Protein AF-Q9Y4N6-F1 (afdb_monomer_lite)

Radius of gyration: 25.44 Å; chains: 1; bounding box: 41×43×78 Å

Foldseek 3Di:
DDVVVCVVVVCVVVHDDPCVVCVDPVNVVVVDDLPDDDDPDDDDDDPDPVSDDDPCCPPVVPPDPCVVVVVVVVVVVVVSVVVVVVVVVVVVVVVVVVVVVVVVVVVPDD

Organism: Homo sapiens (NCBI:txid9606)

pLDDT: mean 92.11, std 10.14, range [44.69, 98.06]

Structure (mmCIF, N/CA/C/O backbone):
data_AF-Q9Y4N6-F1
#
_entry.id   AF-Q9Y4N6-F1
#
loop_
_atom_site.group_PDB
_atom_site.id
_atom_site.type_symbol
_atom_site.label_atom_id
_atom_site.label_alt_id
_atom_site.label_comp_id
_atom_site.label_asym_id
_atom_site.label_entity_id
_atom_site.label_seq_id
_atom_site.pdbx_PDB_ins_code
_atom_site.Cartn_x
_atom_site.Cartn_y
_atom_site.Cartn_z
_atom_site.occupancy
_atom_site.B_iso_or_equiv
_atom_site.auth_seq_id
_atom_site.auth_comp_id
_atom_site.auth_asym_id
_atom_site.auth_atom_id
_atom_site.pdbx_PDB_model_num
ATOM 1 N N . ASN A 1 1 ? -21.083 5.656 20.602 1.00 91.88 1 ASN A N 1
ATOM 2 C CA . ASN A 1 1 ? -19.973 5.487 19.641 1.00 91.88 1 ASN A CA 1
ATOM 3 C C . ASN A 1 1 ? -20.484 5.757 18.223 1.00 91.88 1 ASN A C 1
ATOM 5 O O . ASN A 1 1 ? -20.856 4.822 17.527 1.00 91.88 1 ASN A O 1
ATOM 9 N N . ASN A 1 2 ? -20.623 7.022 17.821 1.00 96.88 2 ASN A N 1
ATOM 10 C CA . ASN A 1 2 ? -21.211 7.427 16.530 1.00 96.88 2 ASN A CA 1
ATOM 11 C C . ASN A 1 2 ? -20.727 8.834 16.125 1.00 96.88 2 ASN A C 1
ATOM 13 O O . ASN A 1 2 ? -20.030 9.485 16.902 1.00 96.88 2 ASN A O 1
ATOM 17 N N . GLU A 1 3 ? -21.108 9.321 14.939 1.00 97.69 3 GLU A N 1
ATOM 18 C CA . GLU A 1 3 ? -20.668 10.637 14.442 1.00 97.69 3 GLU A CA 1
ATOM 19 C C . GLU A 1 3 ? -21.157 11.805 15.310 1.00 97.69 3 GLU A C 1
ATOM 21 O O . GLU A 1 3 ? -20.386 12.705 15.629 1.00 97.69 3 GLU A O 1
ATOM 26 N N . SER A 1 4 ? -22.401 11.751 15.799 1.00 98.00 4 SER A N 1
ATOM 27 C CA . SER A 1 4 ? -22.938 12.782 16.701 1.00 98.00 4 SER A CA 1
ATOM 28 C C . SER A 1 4 ? -22.061 12.960 17.948 1.00 98.00 4 SER A C 1
ATOM 30 O O . SER A 1 4 ? -21.758 14.082 18.353 1.00 98.00 4 SER A O 1
ATOM 32 N N . GLU A 1 5 ? -21.630 11.867 18.578 1.00 97.94 5 GLU A N 1
ATOM 33 C CA . GLU A 1 5 ? -20.706 11.928 19.714 1.00 97.94 5 GLU A CA 1
ATOM 34 C C . GLU A 1 5 ? -19.326 12.465 19.320 1.00 97.94 5 GLU A C 1
ATOM 36 O O . GLU A 1 5 ? -18.769 13.279 20.056 1.00 97.94 5 GLU A O 1
ATOM 41 N N . ARG A 1 6 ? -18.790 12.069 18.156 1.00 97.69 6 ARG A N 1
ATOM 42 C CA . ARG A 1 6 ? -17.508 12.582 17.638 1.00 97.69 6 ARG A CA 1
ATOM 43 C C . ARG A 1 6 ? -17.546 14.105 17.462 1.00 97.69 6 ARG A C 1
ATOM 45 O O . ARG A 1 6 ? -16.595 14.783 17.858 1.00 97.69 6 ARG A O 1
ATOM 52 N N . CYS A 1 7 ? -18.661 14.648 16.965 1.00 97.62 7 CYS A N 1
ATOM 53 C CA . CYS A 1 7 ? -18.888 16.092 16.868 1.00 97.62 7 CYS A CA 1
ATOM 54 C C . CYS A 1 7 ? -18.986 16.754 18.249 1.00 97.62 7 CYS A C 1
ATOM 56 O O . CYS A 1 7 ? -18.303 17.747 18.499 1.00 97.62 7 CYS A O 1
ATOM 58 N N . LYS A 1 8 ? -19.789 16.197 19.171 1.00 98.06 8 LYS A N 1
ATOM 59 C CA . LYS A 1 8 ? -19.933 16.726 20.544 1.00 98.06 8 LYS A CA 1
ATOM 60 C C . LYS A 1 8 ? -18.592 16.786 21.279 1.00 98.06 8 LYS A C 1
ATOM 62 O O . LYS A 1 8 ? -18.316 17.757 21.982 1.00 98.06 8 LYS A O 1
ATOM 67 N N . LEU A 1 9 ? -17.742 15.778 21.082 1.00 98.00 9 LEU A N 1
ATOM 68 C CA . LEU A 1 9 ? -16.396 15.708 21.652 1.00 98.00 9 LEU A CA 1
ATOM 69 C C . LEU A 1 9 ? -15.368 16.580 20.914 1.00 98.00 9 LEU A C 1
ATOM 71 O O . LEU A 1 9 ? -14.259 16.748 21.423 1.00 98.00 9 LEU A O 1
ATOM 75 N N . LYS A 1 10 ? -15.736 17.182 19.775 1.00 97.62 10 LYS A N 1
ATOM 76 C CA . LYS A 1 10 ? -14.880 18.053 18.953 1.00 97.62 10 LYS A CA 1
ATOM 77 C C . LYS A 1 10 ? -13.596 17.355 18.494 1.00 97.62 10 LYS A C 1
ATOM 79 O O . LYS A 1 10 ? -12.511 17.931 18.564 1.00 97.62 10 LYS A O 1
ATOM 84 N N . LEU A 1 11 ? -13.699 16.095 18.056 1.00 97.31 11 LEU A N 1
ATOM 85 C CA . LEU A 1 11 ? -12.516 15.300 17.701 1.00 97.31 11 LEU A CA 1
ATOM 86 C C . LEU A 1 11 ? -11.689 15.940 16.582 1.00 97.31 11 LEU A C 1
ATOM 88 O O . LEU A 1 11 ? -10.469 15.939 16.676 1.00 97.31 11 LEU A O 1
ATOM 92 N N . GLN A 1 12 ? -12.321 16.548 15.577 1.00 94.88 12 GLN A N 1
ATOM 93 C CA . GLN A 1 12 ? -11.604 17.212 14.480 1.00 94.88 12 GLN A CA 1
ATOM 94 C C . GLN A 1 12 ? -10.682 18.344 14.958 1.00 94.88 12 GLN A C 1
ATOM 96 O O . GLN A 1 12 ? -9.657 18.596 14.341 1.00 94.88 12 GLN A O 1
ATOM 101 N N . GLN A 1 13 ? -11.044 19.030 16.047 1.00 97.38 13 GLN A N 1
ATOM 102 C CA . GLN A 1 13 ? -10.250 20.124 16.609 1.00 97.38 13 GLN A CA 1
ATOM 103 C C . GLN A 1 13 ? -9.274 19.643 17.687 1.00 97.38 13 GLN A C 1
ATOM 105 O O . GLN A 1 13 ? -8.256 20.283 17.923 1.00 97.38 13 GLN A O 1
ATOM 110 N N . LYS A 1 14 ? -9.605 18.550 18.383 1.00 98.06 14 LYS A N 1
ATOM 111 C CA . LYS A 1 14 ? -8.834 18.052 19.532 1.00 98.06 14 LYS A CA 1
ATOM 112 C C . LYS A 1 14 ? -7.882 16.908 19.201 1.00 98.06 14 LYS A C 1
ATOM 114 O O . LYS A 1 14 ? -7.048 16.563 20.030 1.00 98.06 14 LYS A O 1
ATOM 119 N N . THR A 1 15 ? -8.034 16.285 18.040 1.00 97.62 15 THR A N 1
ATOM 120 C CA . THR A 1 15 ? -7.257 15.117 17.621 1.00 97.62 15 THR A CA 1
ATOM 121 C C . THR A 1 15 ? -6.853 15.253 16.163 1.00 97.62 15 THR A C 1
ATOM 123 O O . THR A 1 15 ? -7.482 15.980 15.397 1.00 97.62 15 THR A O 1
ATOM 126 N N . MET A 1 16 ? -5.806 14.533 15.777 1.00 96.56 16 MET A N 1
ATOM 127 C CA . MET A 1 16 ? -5.361 14.474 14.393 1.00 96.56 16 MET A CA 1
ATOM 128 C C . MET A 1 16 ? -6.042 13.309 13.674 1.00 96.56 16 MET A C 1
ATOM 130 O O . MET A 1 16 ? -6.146 12.207 14.214 1.00 96.56 16 MET A O 1
ATOM 134 N N . SER A 1 17 ? -6.491 13.547 12.441 1.00 96.00 17 SER A N 1
ATOM 135 C CA . SER A 1 17 ? -6.984 12.476 11.578 1.00 96.00 17 SER A CA 1
ATOM 136 C C . SER A 1 17 ? -5.830 11.568 11.168 1.00 96.00 17 SER A C 1
ATOM 138 O O . SER A 1 17 ? -4.770 12.052 10.774 1.00 96.00 17 SER A O 1
ATOM 140 N N . LEU A 1 18 ? -6.055 10.254 11.174 1.00 96.75 18 LEU A N 1
ATOM 141 C CA . LEU A 1 18 ? -5.102 9.291 10.619 1.00 96.75 18 LEU A CA 1
ATOM 142 C C . LEU A 1 18 ? -4.743 9.638 9.164 1.00 96.75 18 LEU A C 1
ATOM 144 O O . LEU A 1 18 ? -3.579 9.587 8.780 1.00 96.75 18 LEU A O 1
ATOM 148 N N . TRP A 1 19 ? -5.729 10.071 8.376 1.00 96.75 19 TRP A N 1
ATOM 149 C CA . TRP A 1 19 ? -5.536 10.443 6.974 1.00 96.75 19 TRP A CA 1
ATOM 150 C C . TRP A 1 19 ? -4.641 11.668 6.794 1.00 96.75 19 TRP A C 1
ATOM 152 O O . TRP A 1 19 ? -3.960 11.773 5.780 1.00 96.75 19 TRP A O 1
ATOM 162 N N . SER A 1 20 ? -4.590 12.572 7.779 1.00 95.75 20 SER A N 1
ATOM 163 C CA . SER A 1 20 ? -3.662 13.708 7.750 1.00 95.75 20 SER A CA 1
ATOM 164 C C . SER A 1 20 ? -2.203 13.273 7.848 1.00 95.75 20 SER A C 1
ATOM 166 O O . SER A 1 20 ? -1.336 14.035 7.437 1.00 95.75 20 SER A O 1
ATOM 168 N N . TRP A 1 21 ? -1.932 12.086 8.397 1.00 95.75 21 TRP A N 1
ATOM 169 C CA . TRP A 1 21 ? -0.598 11.494 8.455 1.00 95.75 21 TRP A CA 1
ATOM 170 C C . TRP A 1 21 ? -0.334 10.571 7.259 1.00 95.75 21 TRP A C 1
ATOM 172 O O . TRP A 1 21 ? 0.656 10.760 6.563 1.00 95.75 21 TRP A O 1
ATOM 182 N N . VAL A 1 22 ? -1.253 9.646 6.956 1.00 97.12 22 VAL A N 1
ATOM 183 C CA . VAL A 1 22 ? -1.109 8.690 5.835 1.00 97.12 22 VAL A CA 1
ATOM 184 C C . VAL A 1 22 ? -0.915 9.399 4.491 1.00 97.12 22 VAL A C 1
ATOM 186 O O . VAL A 1 22 ? -0.119 8.955 3.671 1.00 97.12 22 VAL A O 1
ATOM 189 N N . ASN A 1 23 ? -1.606 10.522 4.273 1.00 96.31 23 ASN A N 1
ATOM 190 C CA . ASN A 1 23 ? -1.535 11.265 3.013 1.00 96.31 23 ASN A CA 1
ATOM 191 C C . ASN A 1 23 ? -0.372 12.270 2.953 1.00 96.31 23 ASN A C 1
ATOM 193 O O . ASN A 1 23 ? -0.289 13.041 1.997 1.00 96.31 23 ASN A O 1
ATOM 197 N N . GLN A 1 24 ? 0.515 12.313 3.953 1.00 96.75 24 GLN A N 1
ATOM 198 C CA . GLN A 1 24 ? 1.716 13.145 3.866 1.00 96.75 24 GLN A CA 1
ATOM 199 C C . GLN A 1 24 ? 2.639 12.586 2.781 1.00 96.75 24 GLN A C 1
ATOM 201 O O . GLN A 1 24 ? 2.851 11.376 2.764 1.00 96.75 24 GLN A O 1
ATOM 206 N N . PRO A 1 25 ? 3.246 13.417 1.913 1.00 94.75 25 PRO A N 1
ATOM 207 C CA . PRO A 1 25 ? 4.082 12.925 0.816 1.00 94.75 25 PRO A CA 1
ATOM 208 C C . PRO A 1 25 ? 5.209 11.973 1.246 1.00 94.75 25 PRO A C 1
ATOM 210 O O . PRO A 1 25 ? 5.526 11.039 0.518 1.00 94.75 25 PRO A O 1
ATOM 213 N N . SER A 1 26 ? 5.782 12.176 2.439 1.00 93.31 26 SER A N 1
ATOM 214 C CA . SER A 1 26 ? 6.837 11.322 3.004 1.00 93.31 26 SER A CA 1
ATOM 215 C C . SER A 1 26 ? 6.359 9.930 3.429 1.00 93.31 26 SER A C 1
ATOM 217 O O . SER A 1 26 ? 7.160 9.000 3.490 1.00 93.31 26 SER A O 1
ATOM 219 N N . GLU A 1 27 ? 5.073 9.786 3.746 1.00 95.06 27 GLU A N 1
ATOM 220 C CA . GLU A 1 27 ? 4.474 8.529 4.203 1.00 95.06 27 GLU A CA 1
ATOM 221 C C . GLU A 1 27 ? 3.676 7.844 3.094 1.00 95.06 27 GLU A C 1
ATOM 223 O O . GLU A 1 27 ? 3.687 6.621 2.989 1.00 95.06 27 GLU A O 1
ATOM 228 N N . LEU A 1 28 ? 3.037 8.623 2.221 1.00 94.81 28 LEU A N 1
ATOM 229 C CA . LEU A 1 28 ? 2.181 8.138 1.143 1.00 94.81 28 LEU A CA 1
ATOM 230 C C . LEU A 1 28 ? 2.912 7.170 0.203 1.00 94.81 28 LEU A C 1
ATOM 232 O O . LEU A 1 28 ? 2.317 6.190 -0.249 1.00 94.81 28 LEU A O 1
ATOM 236 N N . SER A 1 29 ? 4.202 7.399 -0.056 1.00 89.44 29 SER A N 1
ATOM 237 C CA . SER A 1 29 ? 5.031 6.502 -0.871 1.00 89.44 29 SER A CA 1
ATOM 238 C C . SER A 1 29 ? 5.109 5.080 -0.304 1.00 89.44 29 SER A C 1
ATOM 240 O O . SER A 1 29 ? 5.166 4.128 -1.075 1.00 89.44 29 SER A O 1
ATOM 242 N N . LYS A 1 30 ? 5.025 4.914 1.022 1.00 90.19 30 LYS A N 1
ATOM 243 C CA . LYS A 1 30 ? 5.037 3.606 1.700 1.00 90.19 30 LYS A CA 1
ATOM 244 C C . LYS A 1 30 ? 3.709 2.857 1.571 1.00 90.19 30 LYS A C 1
ATOM 246 O O . LYS A 1 30 ? 3.673 1.642 1.730 1.00 90.19 30 LYS A O 1
ATOM 251 N N . PHE A 1 31 ? 2.614 3.575 1.318 1.00 92.94 31 PHE A N 1
ATOM 252 C CA . PHE A 1 31 ? 1.258 3.017 1.237 1.00 92.94 31 PHE A CA 1
ATOM 253 C C . PHE A 1 31 ? 0.727 2.915 -0.197 1.00 92.94 31 PHE A C 1
ATOM 255 O O . PHE A 1 31 ? -0.379 2.419 -0.414 1.00 92.94 31 PHE A O 1
ATOM 262 N N . THR A 1 32 ? 1.495 3.387 -1.178 1.00 92.81 32 THR A N 1
ATOM 263 C CA . THR A 1 32 ? 1.114 3.351 -2.590 1.00 92.81 32 THR A CA 1
ATOM 264 C C . THR A 1 32 ? 1.560 2.036 -3.213 1.00 92.81 32 THR A C 1
ATOM 266 O O . THR A 1 32 ? 2.723 1.665 -3.116 1.00 92.81 32 THR A O 1
ATOM 269 N N . ASN A 1 33 ? 0.644 1.342 -3.889 1.00 92.88 33 ASN A N 1
ATOM 270 C CA . ASN A 1 33 ? 0.991 0.150 -4.653 1.00 92.88 33 ASN A CA 1
ATOM 271 C C . ASN A 1 33 ? 1.682 0.558 -5.973 1.00 92.88 33 ASN A C 1
ATOM 273 O O . ASN A 1 33 ? 1.019 1.158 -6.824 1.00 92.88 33 ASN A O 1
ATOM 277 N N . PRO A 1 34 ? 2.967 0.217 -6.189 1.00 91.38 34 PRO A N 1
ATOM 278 C CA . PRO A 1 34 ? 3.701 0.602 -7.396 1.00 91.38 34 PRO A CA 1
ATOM 279 C C . PRO A 1 34 ? 3.196 -0.096 -8.670 1.00 91.38 34 PRO A C 1
ATOM 281 O O . PRO A 1 34 ? 3.484 0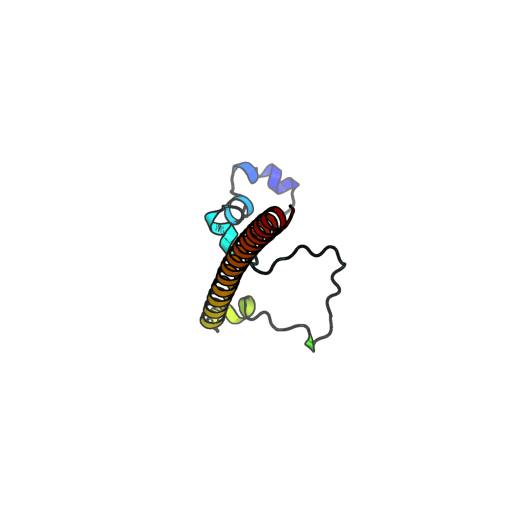.374 -9.768 1.00 91.38 34 PRO A O 1
ATOM 284 N N . LEU A 1 35 ? 2.426 -1.181 -8.529 1.00 91.38 35 LEU A N 1
ATOM 285 C CA . LEU A 1 35 ? 1.787 -1.923 -9.622 1.00 91.38 35 LEU A CA 1
ATOM 286 C C . LEU A 1 35 ? 0.336 -1.490 -9.875 1.00 91.38 35 LEU A C 1
ATOM 288 O O . LEU A 1 35 ? -0.385 -2.149 -10.621 1.00 91.38 35 LEU A O 1
ATOM 292 N N . PHE A 1 36 ? -0.144 -0.444 -9.198 1.00 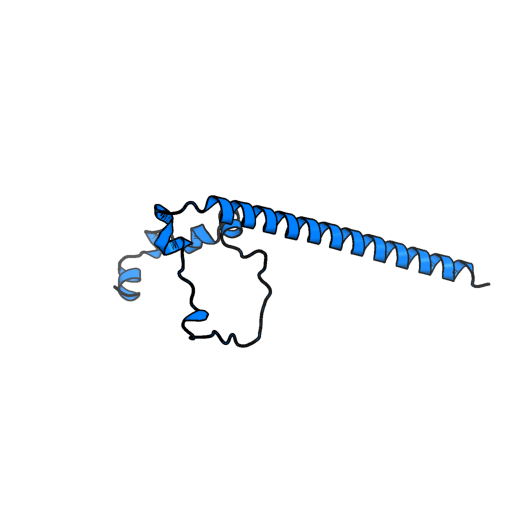93.69 36 PHE A N 1
ATOM 293 C CA . PHE A 1 36 ? -1.521 -0.008 -9.372 1.00 93.69 36 PHE A CA 1
ATOM 294 C C . PHE A 1 36 ? -1.742 0.582 -10.768 1.00 93.69 36 PHE A C 1
ATOM 296 O O . PHE A 1 36 ? -1.142 1.589 -11.138 1.00 93.69 36 PHE A O 1
ATOM 303 N N . GLU A 1 37 ? -2.696 -0.002 -11.486 1.00 93.75 37 GLU A N 1
ATOM 304 C CA . GLU A 1 37 ? -3.275 0.549 -12.703 1.00 93.75 37 GLU A CA 1
ATOM 305 C C . GLU A 1 37 ? -4.788 0.684 -12.516 1.00 93.75 37 GLU A C 1
ATOM 307 O O . GLU A 1 37 ? -5.444 -0.184 -11.930 1.00 93.75 37 GLU A O 1
ATOM 312 N N . ALA A 1 38 ? -5.354 1.793 -12.994 1.00 95.81 38 ALA A N 1
ATOM 313 C CA . ALA A 1 38 ? -6.779 2.053 -12.858 1.00 95.81 38 ALA A CA 1
ATOM 314 C C . ALA A 1 38 ? -7.587 1.011 -13.646 1.00 95.81 38 ALA A C 1
ATOM 316 O O . ALA A 1 38 ? -7.526 0.953 -14.873 1.00 95.81 38 ALA A O 1
ATOM 317 N N . ASN A 1 39 ? -8.376 0.210 -12.930 1.00 94.62 39 ASN A N 1
ATOM 318 C CA . ASN A 1 39 ? -9.253 -0.792 -13.517 1.00 94.62 39 ASN A CA 1
ATOM 319 C C . ASN A 1 39 ? -10.715 -0.348 -13.391 1.00 94.62 39 ASN A C 1
ATOM 321 O O . ASN A 1 39 ? -11.246 -0.241 -12.288 1.00 94.62 39 ASN A O 1
ATOM 325 N N . ASN A 1 40 ? -11.362 -0.102 -14.532 1.00 95.50 40 ASN A N 1
ATOM 326 C CA . ASN A 1 40 ? -12.764 0.322 -14.598 1.00 95.50 40 ASN A CA 1
ATOM 327 C C . ASN A 1 40 ? -13.757 -0.854 -14.669 1.00 95.50 40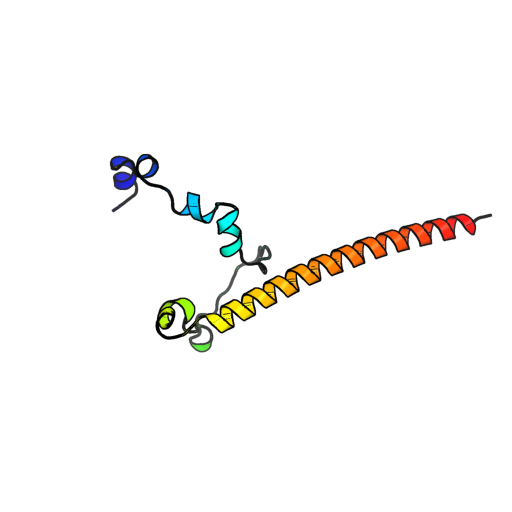 ASN A C 1
ATOM 329 O O . ASN A 1 40 ? -14.963 -0.637 -14.778 1.00 95.50 40 ASN A O 1
ATOM 333 N N . LEU A 1 41 ? -13.270 -2.096 -14.659 1.00 97.44 41 LEU A N 1
ATOM 334 C CA . LEU A 1 41 ? -14.095 -3.298 -14.720 1.00 97.44 41 LEU A CA 1
ATOM 335 C C . LEU A 1 41 ? -14.540 -3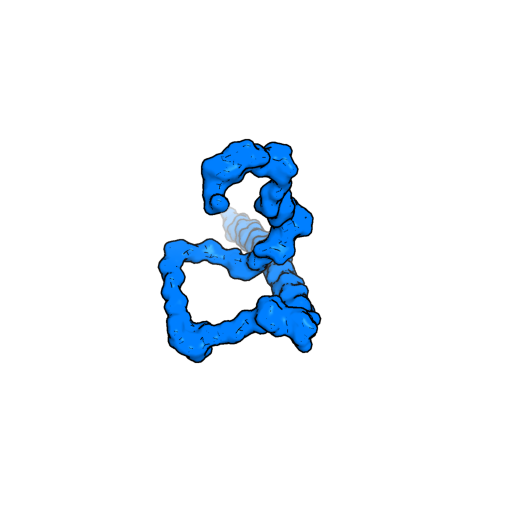.741 -13.322 1.00 97.44 41 LEU A C 1
ATOM 337 O O . LEU A 1 41 ? -13.902 -3.451 -12.310 1.00 97.44 41 LEU A O 1
ATOM 341 N N . VAL A 1 42 ? -15.633 -4.505 -13.276 1.00 97.38 42 VAL A N 1
ATOM 342 C CA . VAL A 1 42 ? -16.108 -5.130 -12.036 1.00 97.38 42 VAL A CA 1
ATOM 343 C C . VAL A 1 42 ? -15.104 -6.189 -11.574 1.00 97.38 42 VAL A C 1
ATOM 345 O O . VAL A 1 42 ? -14.720 -7.070 -12.343 1.00 97.38 42 VAL A O 1
ATOM 348 N N . ILE A 1 43 ? -14.712 -6.121 -10.302 1.00 95.81 43 ILE A N 1
ATOM 349 C CA . ILE A 1 43 ? -13.852 -7.119 -9.659 1.00 95.81 43 ILE A CA 1
ATOM 350 C C . ILE A 1 43 ? -14.727 -8.273 -9.156 1.00 95.81 43 ILE A C 1
ATOM 352 O O . ILE A 1 43 ? -15.634 -8.061 -8.353 1.00 95.81 43 ILE A O 1
ATOM 356 N N . TRP A 1 44 ? -14.427 -9.498 -9.594 1.00 96.44 44 TRP A N 1
ATOM 357 C CA . TRP A 1 44 ? -15.141 -10.720 -9.206 1.00 96.44 44 TRP A CA 1
ATOM 358 C C . TRP A 1 44 ? -14.216 -11.657 -8.416 1.00 96.44 44 TRP A C 1
ATOM 360 O O . TRP A 1 44 ? -13.549 -12.503 -9.014 1.00 96.44 44 TRP A O 1
ATOM 370 N N . PRO A 1 45 ? -14.118 -11.508 -7.083 1.00 95.88 45 PRO A N 1
ATOM 371 C CA . PRO A 1 45 ? -13.254 -12.363 -6.282 1.00 95.88 45 PRO A CA 1
ATOM 372 C C . PRO A 1 45 ? -13.837 -13.776 -6.154 1.00 95.88 45 PRO A C 1
ATOM 374 O O . PRO A 1 45 ? -15.051 -13.967 -6.069 1.00 95.88 45 PRO A O 1
ATOM 377 N N . SER A 1 46 ? -12.958 -14.773 -6.082 1.00 96.69 46 SER A N 1
ATOM 378 C CA . SER A 1 46 ? -13.344 -16.142 -5.740 1.00 96.69 46 SER A CA 1
ATOM 379 C C . SER A 1 46 ? -13.527 -16.289 -4.229 1.00 96.69 46 SER A C 1
ATOM 381 O O . SER A 1 46 ? -12.727 -15.787 -3.442 1.00 96.69 46 SER A O 1
ATOM 383 N N . VAL A 1 47 ? -14.557 -17.035 -3.829 1.00 95.69 47 VAL A N 1
ATOM 384 C CA . VAL A 1 47 ? -14.821 -17.416 -2.427 1.00 95.69 47 VAL A CA 1
ATOM 385 C C . VAL A 1 47 ? -14.461 -18.875 -2.137 1.00 95.69 47 VAL A C 1
ATOM 387 O O . VAL A 1 47 ? -14.774 -19.400 -1.070 1.00 95.69 47 VAL A O 1
ATOM 390 N N . ALA A 1 48 ? -13.824 -19.556 -3.091 1.00 97.25 48 ALA A N 1
ATOM 391 C CA . ALA A 1 48 ? -13.388 -20.931 -2.912 1.00 97.25 48 ALA A CA 1
ATOM 392 C C . ALA A 1 48 ? -12.281 -21.008 -1.834 1.00 97.25 48 ALA A C 1
ATOM 394 O O . ALA A 1 48 ? -11.385 -20.160 -1.831 1.00 97.25 48 ALA A O 1
ATOM 395 N N . PRO A 1 49 ? -12.282 -22.005 -0.930 1.00 96.25 49 PRO A N 1
ATOM 396 C CA . PRO A 1 49 ? -11.284 -22.084 0.140 1.00 96.25 49 PRO A CA 1
ATOM 397 C C . PRO A 1 49 ? -9.833 -22.053 -0.361 1.00 96.25 49 PRO A C 1
ATOM 399 O O . PRO A 1 49 ? -8.987 -21.399 0.237 1.00 96.25 49 PRO A O 1
ATOM 402 N N . GLN A 1 50 ? -9.552 -22.685 -1.504 1.00 96.19 50 GLN A N 1
ATOM 403 C CA . GLN A 1 50 ? -8.221 -22.703 -2.117 1.00 96.19 50 GLN A CA 1
ATOM 404 C C . GLN A 1 50 ? -7.741 -21.334 -2.626 1.00 96.19 50 GLN A C 1
ATOM 406 O O . GLN A 1 50 ? -6.544 -21.154 -2.823 1.00 96.19 50 GLN A O 1
ATOM 411 N N . SER A 1 51 ? -8.646 -20.376 -2.854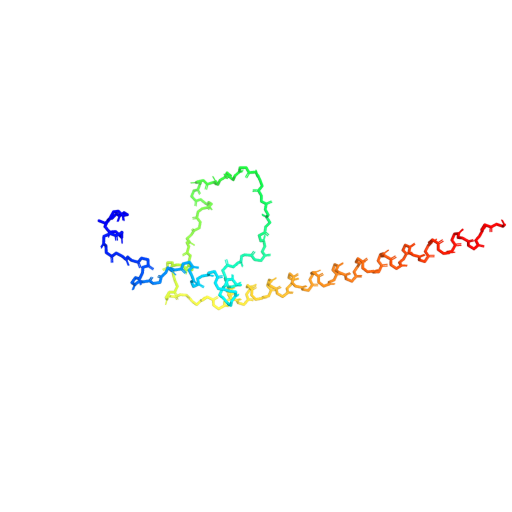 1.00 96.38 51 SER A N 1
ATOM 412 C CA . SER A 1 51 ? -8.291 -19.010 -3.262 1.00 96.38 51 SER A CA 1
ATOM 413 C C . SER A 1 51 ? -8.145 -18.042 -2.086 1.00 96.38 51 SER A C 1
ATOM 415 O O . SER A 1 51 ? -7.870 -16.867 -2.310 1.00 96.38 51 SER A O 1
ATOM 417 N N . LEU A 1 52 ? -8.348 -18.501 -0.848 1.00 96.38 52 LEU A N 1
ATOM 418 C CA . LEU A 1 52 ? -8.285 -17.681 0.362 1.00 96.38 52 LEU A CA 1
ATOM 419 C C . LEU A 1 52 ? -7.045 -18.056 1.189 1.00 96.38 52 LEU A C 1
ATOM 421 O O . LEU A 1 52 ? -7.130 -18.909 2.076 1.00 96.38 52 LEU A O 1
ATOM 425 N N . PRO A 1 53 ? -5.877 -17.448 0.915 1.00 94.44 53 PRO A N 1
ATOM 426 C CA . PRO A 1 53 ? -4.677 -17.705 1.698 1.00 94.44 53 PRO A CA 1
ATOM 427 C C . PRO A 1 53 ? -4.780 -17.090 3.100 1.00 94.44 53 PRO A C 1
ATOM 429 O O . PRO A 1 53 ? -5.476 -16.097 3.326 1.00 94.44 53 PRO A O 1
ATOM 432 N N . LEU A 1 54 ? -4.020 -17.643 4.049 1.00 94.25 54 LEU A N 1
ATOM 433 C CA . LEU A 1 54 ? -3.793 -16.994 5.338 1.00 94.25 54 LEU A CA 1
ATOM 434 C C . LEU A 1 54 ? -3.063 -15.663 5.118 1.00 94.25 54 LEU A C 1
ATOM 436 O O . LEU A 1 54 ? -2.027 -15.619 4.458 1.00 94.25 54 LEU A O 1
ATOM 440 N N . TRP A 1 55 ? -3.544 -14.585 5.740 1.00 93.50 55 TRP A N 1
ATOM 441 C CA . TRP A 1 55 ? -2.837 -13.304 5.718 1.00 93.50 55 TRP A CA 1
ATOM 442 C C . TRP A 1 55 ? -1.668 -13.301 6.712 1.00 93.50 55 TRP A C 1
ATOM 444 O O . TRP A 1 55 ? -1.749 -12.753 7.815 1.00 93.50 55 TRP A O 1
ATOM 454 N N . GLU A 1 56 ? -0.565 -13.936 6.321 1.00 92.50 56 GLU A N 1
ATOM 455 C CA . GLU A 1 56 ? 0.597 -14.143 7.193 1.00 92.50 56 GLU A CA 1
ATOM 456 C C . GLU A 1 56 ? 1.175 -12.828 7.739 1.00 92.50 56 GLU A C 1
ATOM 458 O O . GLU A 1 56 ? 1.473 -12.742 8.928 1.00 92.50 56 GLU A O 1
ATOM 463 N N . GLY A 1 57 ? 1.241 -11.776 6.915 1.00 90.56 57 GLY A N 1
ATOM 464 C CA . GLY A 1 57 ? 1.750 -10.456 7.316 1.00 90.56 57 GLY A CA 1
ATOM 465 C C . GLY A 1 57 ? 0.964 -9.770 8.443 1.00 90.56 57 GLY A C 1
ATOM 466 O O . GLY A 1 57 ? 1.463 -8.829 9.051 1.00 90.56 57 GLY A O 1
ATOM 467 N N . ILE A 1 58 ? -0.243 -10.246 8.765 1.00 93.56 58 ILE A N 1
ATOM 468 C CA . ILE A 1 58 ? -1.023 -9.774 9.916 1.00 93.56 58 ILE A CA 1
ATOM 469 C C . ILE A 1 58 ? -1.022 -10.816 11.032 1.00 93.56 58 ILE A C 1
ATOM 471 O O . ILE A 1 58 ? -0.680 -10.491 12.170 1.00 93.56 58 ILE A O 1
ATOM 475 N N . PHE A 1 59 ? -1.377 -12.065 10.719 1.00 95.75 59 PHE A N 1
ATOM 476 C CA . PHE A 1 59 ? -1.582 -13.103 11.734 1.00 95.75 59 PHE A CA 1
ATOM 477 C C . PHE A 1 59 ? -0.285 -13.726 12.258 1.00 95.75 59 PHE A C 1
ATOM 479 O O . PHE A 1 59 ? -0.251 -14.185 13.397 1.00 95.75 59 PHE A O 1
ATOM 486 N N . LEU A 1 60 ? 0.786 -13.732 11.460 1.00 94.88 60 LEU A N 1
ATOM 487 C CA . LEU A 1 60 ? 2.078 -14.334 11.809 1.00 94.88 60 LEU A CA 1
ATOM 488 C C . LEU A 1 60 ? 3.196 -13.304 12.005 1.00 94.88 60 LEU A C 1
ATOM 490 O O . LEU A 1 60 ? 4.330 -13.702 12.253 1.00 94.88 60 LEU A O 1
ATOM 494 N N . ARG A 1 61 ? 2.896 -11.999 11.960 1.00 94.50 61 ARG A N 1
ATOM 495 C CA . ARG A 1 61 ? 3.892 -10.907 11.985 1.00 94.50 61 ARG A CA 1
ATOM 496 C C . ARG A 1 61 ? 4.877 -10.926 13.158 1.00 94.50 61 ARG A C 1
ATOM 498 O O . ARG A 1 61 ? 5.964 -10.379 13.053 1.00 94.50 61 ARG A O 1
ATOM 505 N N . TRP A 1 62 ? 4.492 -11.524 14.286 1.00 93.88 62 TRP A N 1
ATOM 506 C CA . TRP A 1 62 ? 5.344 -11.634 15.477 1.00 93.88 62 TRP A CA 1
ATOM 507 C C . TRP A 1 62 ? 6.174 -12.921 15.512 1.00 93.88 62 TRP A C 1
ATOM 509 O O . TRP A 1 62 ? 7.147 -13.002 16.253 1.00 93.88 62 TRP A O 1
ATOM 519 N N . ASN A 1 63 ? 5.785 -13.918 14.715 1.00 94.62 63 ASN A N 1
ATOM 520 C CA . ASN A 1 63 ? 6.395 -15.246 14.689 1.00 94.62 63 ASN A CA 1
ATOM 521 C C . ASN A 1 63 ? 7.275 -15.454 13.449 1.00 94.62 63 ASN A C 1
ATOM 523 O O . ASN A 1 63 ? 8.172 -16.293 13.465 1.00 94.62 63 ASN A O 1
ATOM 527 N N . ARG A 1 64 ? 7.011 -14.720 12.363 1.00 91.00 64 ARG A N 1
ATOM 528 C CA . ARG A 1 64 ? 7.765 -14.766 11.109 1.00 91.00 64 ARG A CA 1
ATOM 529 C C . ARG A 1 64 ? 8.273 -13.377 10.756 1.00 91.00 64 ARG A C 1
ATOM 531 O O . ARG A 1 64 ? 7.521 -12.409 10.806 1.00 91.00 64 ARG A O 1
ATOM 538 N N . SER A 1 65 ? 9.545 -13.302 10.378 1.00 90.50 65 SER A N 1
ATOM 539 C CA . SER A 1 65 ? 10.145 -12.071 9.863 1.00 90.50 65 SER A CA 1
ATOM 540 C C . SER A 1 65 ? 9.604 -11.754 8.467 1.00 90.50 65 SER A C 1
ATOM 542 O O . SER A 1 65 ? 9.484 -12.655 7.637 1.00 90.50 65 SER A O 1
ATOM 544 N N . SER A 1 66 ? 9.329 -10.475 8.201 1.00 89.69 66 SER A N 1
ATOM 545 C CA . SER A 1 66 ? 8.958 -9.957 6.877 1.00 89.69 66 SER A CA 1
ATOM 546 C C . SER A 1 66 ? 10.148 -9.774 5.936 1.00 89.69 66 SER A C 1
ATOM 548 O O . SER A 1 66 ? 9.928 -9.491 4.768 1.00 89.69 66 SER A O 1
ATOM 550 N N . LYS A 1 67 ? 11.388 -9.991 6.400 1.00 92.25 67 LYS A N 1
ATOM 551 C CA . LYS A 1 67 ? 12.625 -9.645 5.683 1.00 92.25 67 LYS A CA 1
ATOM 552 C C . LYS A 1 67 ? 12.612 -10.011 4.194 1.00 92.25 67 LYS A C 1
ATOM 554 O O . LYS A 1 67 ? 12.902 -9.166 3.364 1.00 92.25 67 LYS A O 1
ATOM 559 N N . TYR A 1 68 ? 12.247 -11.245 3.850 1.00 90.88 68 TYR A N 1
ATOM 560 C CA . TYR A 1 68 ? 12.232 -11.689 2.451 1.00 90.88 68 TYR A CA 1
ATOM 561 C C . TYR A 1 68 ? 11.136 -11.024 1.608 1.00 90.88 68 TYR A C 1
ATOM 563 O O . TYR A 1 68 ? 11.317 -10.837 0.411 1.00 90.88 68 TYR A O 1
ATOM 571 N N . LEU A 1 69 ? 9.994 -10.686 2.217 1.00 90.31 69 LEU A N 1
ATOM 572 C CA . LEU A 1 69 ? 8.932 -9.934 1.545 1.00 90.31 69 LEU A CA 1
ATOM 573 C C . LEU A 1 69 ? 9.364 -8.486 1.317 1.00 90.31 69 LEU A C 1
ATOM 575 O O . LEU A 1 69 ? 9.098 -7.945 0.249 1.00 90.31 69 LEU A O 1
ATOM 579 N N . ASP A 1 70 ? 10.048 -7.897 2.296 1.00 91.38 70 ASP A N 1
ATOM 580 C CA . ASP A 1 70 ? 10.574 -6.536 2.209 1.00 91.38 70 ASP A CA 1
ATOM 581 C C . ASP A 1 70 ? 11.661 -6.453 1.118 1.00 91.38 70 ASP A C 1
ATOM 583 O O . ASP A 1 70 ? 11.564 -5.617 0.226 1.00 91.38 70 ASP A O 1
ATOM 587 N N . GLU A 1 71 ? 12.617 -7.392 1.097 1.00 95.25 71 GLU A N 1
ATOM 588 C CA . GLU A 1 71 ? 13.651 -7.500 0.051 1.00 95.25 71 GLU A CA 1
ATOM 589 C C . GLU A 1 71 ? 13.041 -7.697 -1.347 1.00 95.25 71 GLU A C 1
ATOM 591 O O . GLU A 1 71 ? 13.450 -7.054 -2.313 1.00 95.25 71 GLU A O 1
ATOM 596 N N . ALA A 1 72 ? 12.028 -8.563 -1.470 1.00 93.62 72 ALA A N 1
ATOM 597 C CA . ALA A 1 72 ? 11.338 -8.774 -2.740 1.00 93.62 72 ALA A CA 1
ATOM 598 C C . ALA A 1 72 ? 10.569 -7.525 -3.200 1.00 93.62 72 ALA A C 1
ATOM 600 O O . ALA A 1 72 ? 10.500 -7.247 -4.398 1.00 93.62 72 ALA A O 1
ATOM 601 N N . TYR A 1 73 ? 9.988 -6.773 -2.262 1.00 92.12 73 TYR A N 1
ATOM 602 C CA . TYR A 1 73 ? 9.306 -5.518 -2.554 1.00 92.12 73 TYR A CA 1
ATOM 603 C C . TYR A 1 73 ? 10.289 -4.442 -3.030 1.00 92.12 73 TYR A C 1
ATOM 605 O O . TYR A 1 73 ? 10.013 -3.775 -4.026 1.00 92.12 73 TYR A O 1
ATOM 613 N N . GLU A 1 74 ? 11.443 -4.302 -2.372 1.00 93.88 74 GLU A N 1
ATOM 614 C CA . GLU A 1 74 ? 12.506 -3.380 -2.792 1.00 93.88 74 GLU A CA 1
ATOM 615 C C . GLU A 1 74 ? 12.993 -3.699 -4.210 1.00 93.88 74 GLU A C 1
ATOM 617 O O . GLU A 1 74 ? 13.049 -2.811 -5.061 1.00 93.88 74 GLU A O 1
ATOM 622 N N . GLU A 1 75 ? 13.253 -4.973 -4.507 1.00 96.25 75 GLU A N 1
ATOM 623 C CA . GLU A 1 75 ? 13.685 -5.383 -5.844 1.00 96.25 75 GLU A CA 1
ATOM 624 C C . GLU A 1 75 ? 12.604 -5.132 -6.904 1.00 96.25 75 GLU A C 1
ATOM 626 O O . GLU A 1 75 ? 12.890 -4.649 -8.000 1.00 96.25 75 GLU A O 1
ATOM 631 N N . MET A 1 76 ? 11.336 -5.386 -6.572 1.00 95.06 76 MET A N 1
ATOM 632 C CA . MET A 1 76 ? 10.215 -5.059 -7.452 1.00 95.06 76 MET A CA 1
ATOM 633 C C . MET A 1 76 ? 10.174 -3.558 -7.774 1.00 95.06 76 MET A C 1
ATOM 635 O O . MET A 1 76 ? 9.977 -3.191 -8.935 1.00 95.06 76 MET A O 1
ATOM 639 N N . VAL A 1 77 ? 10.366 -2.690 -6.777 1.00 93.62 77 VAL A N 1
ATOM 640 C CA . VAL A 1 77 ? 10.413 -1.234 -6.981 1.00 93.62 77 VAL A CA 1
ATOM 641 C C . VAL A 1 77 ? 11.578 -0.856 -7.899 1.00 93.62 77 VAL A C 1
ATOM 643 O O . VAL A 1 77 ? 11.350 -0.157 -8.888 1.00 93.62 77 VAL A O 1
ATOM 646 N N . ASN A 1 78 ? 12.778 -1.393 -7.654 1.00 95.81 78 ASN A N 1
ATOM 647 C CA . ASN A 1 78 ? 13.960 -1.149 -8.489 1.00 95.81 78 ASN A CA 1
ATOM 648 C C . ASN A 1 78 ? 13.708 -1.520 -9.959 1.00 95.81 78 ASN A C 1
ATOM 650 O O . ASN A 1 78 ? 14.010 -0.747 -10.870 1.00 95.81 78 ASN A O 1
ATOM 654 N N . ILE A 1 79 ? 13.108 -2.689 -10.204 1.00 96.94 79 ILE A N 1
ATOM 655 C CA . ILE A 1 79 ? 12.780 -3.163 -11.555 1.00 96.94 79 ILE A CA 1
ATOM 656 C C . ILE A 1 79 ? 11.778 -2.225 -12.239 1.00 96.94 79 ILE A C 1
ATOM 658 O O . ILE A 1 79 ? 11.931 -1.907 -13.422 1.00 96.94 79 ILE A O 1
ATOM 662 N N . ILE A 1 80 ? 10.744 -1.774 -11.524 1.00 94.06 80 ILE A N 1
ATOM 663 C CA . ILE A 1 80 ? 9.738 -0.849 -12.067 1.00 94.06 80 ILE A CA 1
ATOM 664 C C . ILE A 1 80 ? 10.385 0.483 -12.458 1.00 94.06 80 ILE A C 1
ATOM 666 O O . ILE A 1 80 ? 10.105 1.005 -13.539 1.00 94.06 80 ILE A O 1
ATOM 670 N N . GLU A 1 81 ? 11.244 1.034 -11.604 1.00 94.00 81 GLU A N 1
ATOM 671 C CA . GLU A 1 81 ? 11.951 2.289 -11.870 1.00 94.00 81 GLU A CA 1
A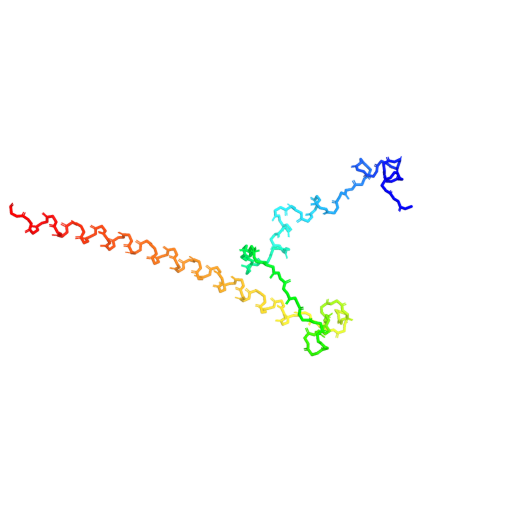TOM 672 C C . GLU A 1 81 ? 12.893 2.160 -13.067 1.00 94.00 81 GLU A C 1
ATOM 674 O O . GLU A 1 81 ? 12.803 2.947 -14.013 1.00 94.00 81 GLU A O 1
ATOM 679 N N . TYR A 1 82 ? 13.707 1.105 -13.098 1.00 97.00 82 TYR A N 1
ATOM 680 C CA . TYR A 1 82 ? 14.620 0.839 -14.205 1.00 97.00 82 TYR A CA 1
ATOM 681 C C . TYR A 1 82 ? 13.885 0.676 -15.544 1.00 97.00 82 TYR A C 1
ATOM 683 O O . TYR A 1 82 ? 14.289 1.236 -16.567 1.00 97.00 82 TYR A O 1
ATOM 691 N N . ASN A 1 83 ? 12.749 -0.027 -15.548 1.00 96.12 83 ASN A N 1
ATOM 692 C CA . ASN A 1 83 ? 11.919 -0.165 -16.743 1.00 96.12 83 ASN A CA 1
ATOM 693 C C . ASN A 1 83 ? 11.365 1.180 -17.228 1.00 96.12 83 ASN A C 1
ATOM 695 O O . ASN A 1 83 ? 11.359 1.432 -18.435 1.00 96.12 83 ASN A O 1
ATOM 699 N N . LYS A 1 84 ? 10.938 2.064 -16.317 1.00 93.94 84 LYS A N 1
ATOM 700 C CA . LYS A 1 84 ? 10.483 3.418 -16.677 1.00 93.94 84 LYS A CA 1
ATOM 701 C C . LYS A 1 84 ? 11.602 4.225 -17.336 1.00 93.94 84 LYS A C 1
ATOM 703 O O . LYS A 1 84 ? 11.362 4.884 -18.349 1.00 93.94 84 LYS A O 1
ATOM 708 N N . GLU A 1 85 ? 12.826 4.142 -16.818 1.00 96.94 85 GLU A N 1
ATOM 709 C CA . GLU A 1 85 ? 13.985 4.808 -17.424 1.00 96.94 85 GLU A CA 1
ATOM 710 C C . GLU A 1 85 ? 14.293 4.279 -18.827 1.00 96.94 85 GLU A C 1
ATOM 712 O O . GLU A 1 85 ? 14.522 5.058 -19.757 1.00 96.94 85 GLU A O 1
ATOM 717 N N . LEU A 1 86 ? 14.287 2.955 -19.003 1.00 98.00 86 LEU A N 1
ATOM 718 C CA . LEU A 1 86 ? 14.512 2.334 -20.306 1.00 98.00 86 LEU A CA 1
ATOM 719 C C . LEU A 1 86 ? 13.431 2.727 -21.316 1.00 98.00 86 LEU A C 1
ATOM 721 O O . LEU A 1 86 ? 13.755 3.070 -22.453 1.00 98.00 86 LEU A O 1
ATOM 725 N N . GLN A 1 87 ? 12.161 2.750 -20.907 1.00 96.56 87 GLN A N 1
ATOM 726 C CA . GLN A 1 87 ? 11.064 3.218 -21.756 1.00 96.56 87 GLN A CA 1
ATOM 727 C C . GLN A 1 87 ? 11.253 4.681 -22.175 1.00 96.56 87 GLN A C 1
ATOM 729 O O . GLN A 1 87 ? 11.056 5.013 -23.345 1.00 96.56 87 GLN A O 1
ATOM 734 N N . ALA A 1 88 ? 11.689 5.552 -21.261 1.00 96.75 88 ALA A N 1
ATOM 735 C CA . ALA A 1 88 ? 11.994 6.942 -21.588 1.00 96.75 88 ALA A CA 1
ATOM 736 C C . ALA A 1 88 ? 13.125 7.049 -22.627 1.00 96.75 88 ALA A C 1
ATOM 738 O O . ALA A 1 88 ? 12.981 7.773 -23.613 1.00 96.75 88 ALA A O 1
ATOM 739 N N . LYS A 1 89 ? 14.209 6.276 -22.463 1.00 97.38 89 LYS A N 1
ATOM 740 C CA . LYS A 1 89 ? 15.324 6.225 -23.428 1.00 97.38 89 LYS A CA 1
ATOM 741 C C . LYS A 1 89 ? 14.868 5.737 -24.802 1.00 97.38 89 LYS A C 1
ATOM 743 O O . LYS A 1 89 ? 15.193 6.363 -25.807 1.00 97.38 89 LYS A O 1
ATOM 748 N N . VAL A 1 90 ? 14.068 4.671 -24.854 1.00 97.94 90 VAL A N 1
ATOM 749 C CA . VAL A 1 90 ? 13.493 4.154 -26.107 1.00 97.94 90 VAL A CA 1
ATOM 750 C C . VAL A 1 90 ? 12.637 5.215 -26.797 1.00 97.94 90 VAL A C 1
ATOM 752 O O . VAL A 1 90 ? 12.749 5.401 -28.006 1.00 97.94 90 VAL A O 1
ATOM 755 N N . ASN A 1 91 ? 11.810 5.942 -26.045 1.00 96.69 91 ASN A N 1
ATOM 756 C CA . ASN A 1 91 ? 10.967 6.995 -26.605 1.00 96.69 91 ASN A CA 1
ATOM 757 C C . ASN A 1 91 ? 11.787 8.155 -27.188 1.00 96.69 91 ASN A C 1
ATOM 759 O O . ASN A 1 91 ? 11.409 8.691 -28.226 1.00 96.69 91 ASN A O 1
ATOM 763 N N . ILE A 1 92 ? 12.906 8.522 -26.557 1.00 97.00 92 ILE A N 1
ATOM 764 C CA . ILE A 1 92 ? 13.828 9.541 -27.083 1.00 97.00 92 ILE A CA 1
ATOM 765 C C . ILE A 1 92 ? 14.468 9.058 -28.386 1.00 97.00 92 ILE A C 1
ATOM 767 O O . ILE A 1 92 ? 14.391 9.757 -29.391 1.00 97.00 92 ILE A O 1
ATOM 771 N N . LEU A 1 93 ? 15.033 7.848 -28.392 1.00 97.12 93 LEU A N 1
ATOM 772 C CA . LEU A 1 93 ? 15.695 7.289 -29.575 1.00 97.12 93 LEU A CA 1
ATOM 773 C C . LEU A 1 93 ? 14.731 7.148 -30.760 1.00 97.12 93 LEU A C 1
ATOM 775 O O . LEU A 1 93 ? 15.100 7.437 -31.891 1.00 97.12 93 LEU A O 1
ATOM 779 N N . ARG A 1 94 ? 13.472 6.767 -30.507 1.00 95.94 94 ARG A N 1
ATOM 780 C CA . ARG A 1 94 ? 12.429 6.714 -31.544 1.00 95.94 94 ARG A CA 1
ATOM 781 C C . ARG A 1 94 ? 12.120 8.084 -32.146 1.00 95.94 94 ARG A C 1
ATOM 783 O O . ARG A 1 94 ? 11.877 8.159 -33.343 1.00 95.94 94 ARG A O 1
ATOM 790 N N . ARG A 1 95 ? 12.121 9.150 -31.337 1.00 95.31 95 ARG A N 1
ATOM 791 C CA . ARG A 1 95 ? 11.935 10.523 -31.839 1.00 95.31 95 ARG A CA 1
ATOM 792 C C . ARG A 1 95 ? 13.114 10.958 -32.704 1.00 95.31 95 ARG A C 1
ATOM 794 O O . ARG A 1 95 ? 12.889 11.440 -33.802 1.00 95.31 95 ARG A O 1
ATOM 801 N N . GLN A 1 96 ? 14.339 10.700 -32.245 1.00 95.12 96 GLN A N 1
ATOM 802 C CA . GLN A 1 96 ? 15.555 11.022 -32.998 1.00 95.12 96 GLN A CA 1
ATOM 803 C C . GLN A 1 96 ? 15.629 10.275 -34.334 1.00 95.12 96 GLN A C 1
ATOM 805 O O . GLN A 1 96 ? 16.003 10.860 -35.343 1.00 95.12 96 GLN A O 1
ATOM 810 N N . LEU A 1 97 ? 15.252 8.992 -34.358 1.00 93.81 97 LEU A N 1
ATOM 811 C CA . LEU A 1 97 ? 15.208 8.215 -35.597 1.00 93.81 97 LEU A CA 1
ATOM 812 C C . LEU A 1 97 ? 14.196 8.803 -36.590 1.00 93.81 97 LEU A C 1
ATOM 814 O O . LEU A 1 97 ? 14.529 8.976 -37.755 1.00 93.81 97 LEU A O 1
ATOM 818 N N . ALA A 1 98 ? 13.000 9.168 -36.118 1.00 93.44 98 ALA A N 1
ATOM 819 C CA . ALA A 1 98 ? 11.975 9.777 -36.963 1.00 93.44 98 ALA A CA 1
ATOM 820 C C . ALA A 1 98 ? 12.413 11.139 -37.535 1.00 93.44 98 ALA A C 1
ATOM 822 O O . ALA A 1 98 ? 12.114 11.437 -38.686 1.00 93.44 98 ALA A O 1
ATOM 823 N N . GLU A 1 99 ? 13.133 11.953 -36.756 1.00 92.38 99 GLU A N 1
ATOM 824 C CA . GLU A 1 99 ? 13.707 13.224 -37.225 1.00 92.38 99 GLU A CA 1
ATOM 825 C C . GLU A 1 99 ? 14.732 12.988 -38.349 1.00 92.38 99 GLU A C 1
ATOM 827 O O . GLU A 1 99 ? 14.628 13.596 -39.415 1.00 92.38 99 GLU A O 1
ATOM 832 N N . LEU A 1 100 ? 15.657 12.042 -38.164 1.00 90.12 100 LEU A N 1
ATOM 833 C CA . LEU A 1 100 ? 16.677 11.711 -39.166 1.00 90.12 100 LEU A CA 1
ATOM 834 C C . LEU A 1 100 ? 16.081 11.139 -40.462 1.00 90.12 100 LEU A C 1
ATOM 836 O O . LEU A 1 100 ? 16.499 11.530 -41.548 1.00 90.12 100 LEU A O 1
ATOM 840 N N . GLU A 1 101 ? 15.077 10.263 -40.370 1.00 85.06 101 GLU A N 1
ATOM 841 C CA . GLU A 1 101 ? 14.376 9.716 -41.544 1.00 85.06 101 GLU A CA 1
ATOM 842 C C . GLU A 1 101 ? 13.651 10.811 -42.352 1.00 85.06 101 GLU A C 1
ATOM 844 O O . GLU A 1 101 ? 13.564 10.728 -43.578 1.00 85.06 101 GLU A O 1
ATOM 849 N N . THR A 1 102 ? 13.150 11.864 -41.693 1.00 80.56 102 THR A N 1
ATOM 850 C CA . THR A 1 102 ? 12.524 13.001 -42.391 1.00 80.56 102 THR A CA 1
ATOM 851 C C . THR A 1 102 ? 13.526 13.932 -43.075 1.00 80.56 102 THR A C 1
ATOM 853 O O . THR A 1 102 ? 13.199 14.498 -44.120 1.00 80.56 102 THR A O 1
ATOM 856 N N . GLU A 1 103 ? 14.737 14.082 -42.531 1.00 71.94 103 GLU A N 1
ATOM 857 C CA . GLU A 1 103 ? 15.802 14.891 -43.140 1.00 71.94 103 GLU A CA 1
ATOM 858 C C . GLU A 1 103 ? 16.394 14.216 -44.387 1.00 71.94 103 GLU A C 1
ATOM 860 O O . GLU A 1 103 ? 16.615 14.887 -45.398 1.00 71.94 103 GLU A O 1
ATOM 865 N N . ASP A 1 104 ? 16.570 12.893 -44.352 1.00 68.81 104 ASP A N 1
ATOM 866 C CA . ASP A 1 104 ? 17.092 12.096 -45.473 1.00 68.81 104 ASP A CA 1
ATOM 867 C C . ASP A 1 104 ? 16.118 12.107 -46.674 1.00 68.81 104 ASP A C 1
ATOM 869 O O . ASP A 1 104 ? 16.504 12.353 -47.817 1.00 68.81 104 ASP A O 1
ATOM 873 N N . GLY A 1 105 ? 14.806 12.001 -46.414 1.00 60.16 105 GLY A N 1
ATOM 874 C CA . GLY A 1 105 ? 13.767 12.103 -47.449 1.00 60.16 105 GLY A CA 1
ATOM 875 C C . GLY A 1 105 ? 13.628 13.493 -48.096 1.00 60.16 105 GLY A C 1
ATOM 876 O O . GLY A 1 105 ? 13.164 13.599 -49.235 1.00 60.16 105 GLY A O 1
ATOM 877 N N . MET A 1 106 ? 14.044 14.569 -47.413 1.00 59.78 106 MET A N 1
ATOM 878 C CA . MET A 1 106 ? 14.109 15.916 -48.003 1.00 59.78 106 MET A CA 1
ATOM 879 C C . MET A 1 106 ? 15.344 16.117 -48.891 1.00 59.78 106 MET A C 1
ATOM 881 O O . MET A 1 106 ? 15.303 16.972 -49.774 1.00 59.78 106 MET A O 1
ATOM 885 N N . GLN A 1 107 ? 16.421 15.351 -48.689 1.00 55.06 107 GLN A N 1
ATOM 886 C CA . GLN A 1 107 ? 17.637 15.437 -49.506 1.00 55.06 107 GLN A CA 1
ATOM 887 C C . GLN A 1 107 ? 17.549 14.638 -50.818 1.00 55.06 107 GLN A C 1
ATOM 889 O O . GLN A 1 107 ? 18.241 14.983 -51.774 1.00 55.06 107 GLN A O 1
ATOM 894 N N . GLU A 1 108 ? 16.670 13.633 -50.911 1.00 54.16 108 GLU A N 1
ATOM 895 C CA . GLU A 1 108 ? 16.450 12.842 -52.138 1.00 54.16 108 GLU A CA 1
ATOM 896 C C . GLU A 1 108 ? 15.398 13.424 -53.114 1.00 54.16 108 GLU A C 1
ATOM 898 O O . GLU A 1 108 ? 15.159 12.856 -54.182 1.00 54.16 108 GLU A O 1
ATOM 903 N N . SER A 1 109 ? 14.774 14.564 -52.796 1.00 44.69 109 SER A N 1
ATOM 904 C CA . SER A 1 109 ? 13.829 15.247 -53.699 1.00 44.69 109 SER A CA 1
ATOM 905 C C . SER A 1 109 ? 14.554 16.312 -54.552 1.00 44.69 109 SER A C 1
ATOM 907 O O . SER A 1 109 ? 15.157 17.209 -53.963 1.00 44.69 109 SER A O 1
ATOM 909 N N . PRO A 1 110 ? 14.524 16.234 -55.903 1.00 51.06 110 PRO A N 1
ATOM 910 C CA . PRO A 1 110 ? 15.280 17.124 -56.795 1.00 51.06 110 PRO A CA 1
ATOM 911 C C . PRO A 1 110 ? 14.683 18.528 -56.956 1.00 51.06 110 PRO A C 1
ATOM 913 O O . PRO A 1 110 ? 13.448 18.685 -56.810 1.00 51.06 110 PRO A O 1
#

InterPro domains:
  IPR010569 Myotubularin-like, phosphatase domain [PS51339] (1-59)
  IPR029021 Protein-tyrosine phosphatase-like [SSF52799] (1-64)
  IPR030564 Myotubularin [PTHR10807] (1-104)

Sequence (110 aa):
NNESERCKLKLQQKTMSLWSWVNQPSELSKFTNPLFEANNLVIWPSVAPQSLPLWEGIFLRWNRSSKYLDEAYEEMVNIIEYNKELQAKVNILRRQLAELETEDGMQESP

Secondary structure (DSSP, 8-state):
--HHHHHHTTHHHHS--HHHHHTSHHHHHHHS-TT-----SPP-----GGG----HHHHSTTTS--HHHHHHHHHHHHHHHHHHHHHHHHHHHHHHHHHHHHHHHHHS--